Protein AF-A0A2V8R455-F1 (afdb_monomer_lite)

Radius of gyration: 10.54 Å; chains: 1; bounding box: 23×22×26 Å

Sequence (65 aa):
MIEALGDGDPSVRVFAAQALAKLGAAEALPSLRALLNDHEKSRLGNPITVAEAAATAIAKLEGKP

Structure (mmCIF, N/CA/C/O backbone):
data_AF-A0A2V8R455-F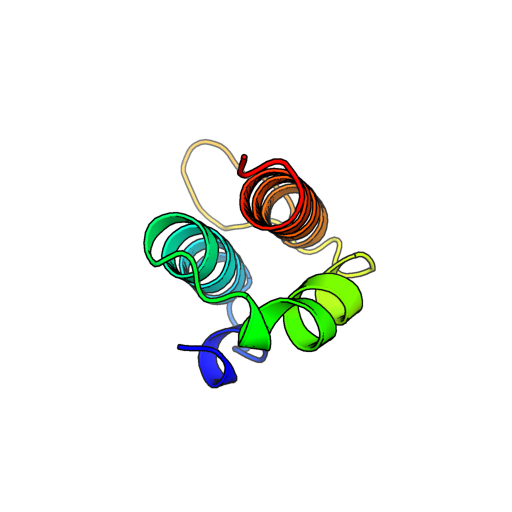1
#
_entry.id   AF-A0A2V8R455-F1
#
loop_
_atom_site.group_PDB
_atom_site.id
_atom_site.type_symbol
_atom_site.label_atom_id
_atom_site.label_alt_id
_atom_site.label_comp_id
_atom_site.label_asym_id
_atom_site.label_entity_id
_atom_site.label_seq_id
_atom_site.pdbx_PDB_ins_code
_atom_site.Cartn_x
_atom_site.Cartn_y
_atom_site.Cartn_z
_atom_site.occupancy
_atom_site.B_iso_or_equiv
_atom_site.auth_seq_id
_atom_site.auth_comp_id
_atom_site.auth_asym_id
_atom_site.auth_atom_id
_atom_site.pdbx_PDB_model_num
ATOM 1 N N . MET A 1 1 ? -9.066 -2.219 -6.558 1.00 74.12 1 MET A N 1
ATOM 2 C CA . MET A 1 1 ? -7.768 -1.675 -6.077 1.00 74.12 1 MET A CA 1
ATOM 3 C C . MET A 1 1 ? -7.091 -2.621 -5.092 1.00 74.12 1 MET A C 1
ATOM 5 O O . MET A 1 1 ? -5.927 -2.911 -5.297 1.00 74.12 1 MET A O 1
ATOM 9 N N . ILE A 1 2 ? -7.790 -3.147 -4.076 1.00 86.06 2 ILE A N 1
ATOM 10 C CA . ILE A 1 2 ? -7.217 -4.166 -3.170 1.00 86.06 2 ILE A CA 1
ATOM 11 C C . ILE A 1 2 ? -6.757 -5.411 -3.945 1.00 86.06 2 ILE A C 1
ATOM 13 O O . ILE A 1 2 ? -5.665 -5.901 -3.704 1.00 86.06 2 ILE A O 1
ATOM 17 N N . GLU A 1 3 ? -7.517 -5.853 -4.948 1.00 91.81 3 GLU A N 1
ATOM 18 C CA . GLU A 1 3 ? -7.133 -6.974 -5.826 1.00 91.81 3 GLU A CA 1
ATOM 19 C C . GLU A 1 3 ? -5.807 -6.736 -6.569 1.00 91.81 3 GLU A C 1
ATOM 21 O O . GLU A 1 3 ? -5.033 -7.666 -6.765 1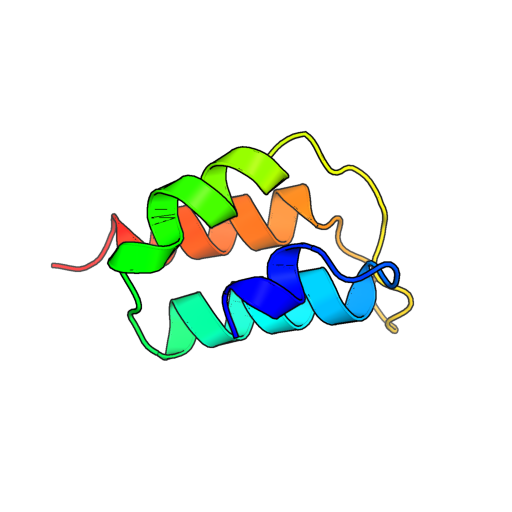.00 91.81 3 GLU A O 1
ATOM 26 N N . ALA A 1 4 ? -5.495 -5.481 -6.914 1.00 94.75 4 ALA A N 1
ATOM 27 C CA . ALA A 1 4 ? -4.257 -5.118 -7.608 1.00 94.75 4 ALA A CA 1
ATOM 28 C C . ALA A 1 4 ? -3.009 -5.222 -6.708 1.00 94.75 4 ALA A C 1
ATOM 30 O O . ALA A 1 4 ? -1.887 -5.147 -7.200 1.00 94.75 4 ALA A O 1
ATOM 31 N N . LEU A 1 5 ? -3.181 -5.436 -5.397 1.00 95.81 5 LEU A N 1
ATOM 32 C CA . LEU A 1 5 ? -2.086 -5.802 -4.497 1.00 95.81 5 LEU A CA 1
ATOM 33 C C . LEU A 1 5 ? -1.578 -7.229 -4.745 1.00 95.81 5 LEU A C 1
ATOM 35 O O . LEU A 1 5 ? -0.491 -7.551 -4.290 1.00 95.81 5 LEU A O 1
ATOM 39 N N . GLY A 1 6 ? -2.333 -8.074 -5.452 1.00 94.69 6 GLY A N 1
ATOM 40 C CA . GLY A 1 6 ? -1.914 -9.423 -5.850 1.00 94.69 6 GLY A CA 1
ATOM 41 C C . GLY A 1 6 ? -1.441 -9.527 -7.301 1.00 94.69 6 GLY A C 1
ATOM 42 O O . GLY A 1 6 ? -1.282 -10.638 -7.799 1.00 94.69 6 GLY A O 1
ATOM 43 N N . ASP A 1 7 ? -1.269 -8.400 -7.997 1.00 97.25 7 ASP A N 1
ATOM 44 C CA . ASP A 1 7 ? -0.880 -8.399 -9.408 1.00 9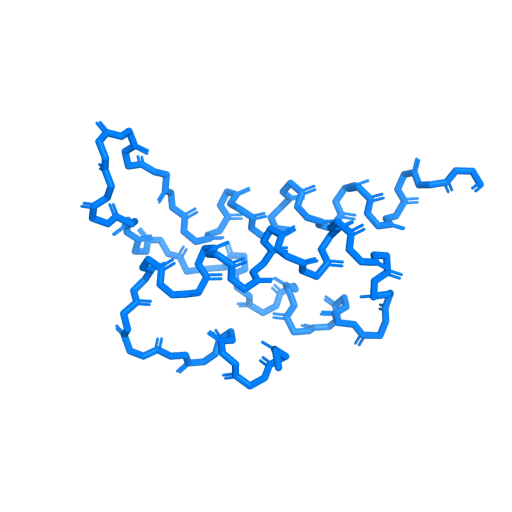7.25 7 ASP A CA 1
ATOM 45 C C . ASP A 1 7 ? 0.536 -8.968 -9.609 1.00 97.25 7 ASP A C 1
ATOM 47 O O . ASP A 1 7 ? 1.412 -8.797 -8.760 1.00 97.25 7 ASP A O 1
ATOM 51 N N . GLY A 1 8 ? 0.775 -9.637 -10.739 1.00 96.06 8 GLY A N 1
ATOM 52 C CA . GLY A 1 8 ? 2.079 -10.216 -11.065 1.00 96.06 8 GLY A CA 1
ATOM 53 C C . GLY A 1 8 ? 3.168 -9.175 -11.346 1.00 96.06 8 GLY A C 1
ATOM 54 O O . GLY A 1 8 ? 4.349 -9.482 -11.192 1.00 96.06 8 GLY A O 1
ATOM 55 N N . ASP A 1 9 ? 2.806 -7.945 -11.724 1.00 96.12 9 ASP A N 1
ATOM 56 C CA . ASP A 1 9 ? 3.766 -6.857 -11.903 1.00 96.12 9 ASP A CA 1
ATOM 57 C C . ASP A 1 9 ? 3.992 -6.102 -10.574 1.00 96.12 9 ASP A C 1
ATOM 59 O O . ASP A 1 9 ? 3.070 -5.459 -10.055 1.00 96.12 9 ASP A O 1
ATOM 63 N N . PRO A 1 10 ? 5.225 -6.083 -10.028 1.00 96.31 10 PRO A N 1
ATOM 64 C CA . PRO A 1 10 ? 5.527 -5.356 -8.792 1.00 96.31 10 PRO A CA 1
ATOM 65 C C . PRO A 1 10 ? 5.262 -3.849 -8.894 1.00 96.31 10 PRO A C 1
ATOM 67 O O . PRO A 1 10 ? 4.982 -3.192 -7.891 1.00 96.31 10 PRO A O 1
ATOM 70 N N . SER A 1 11 ? 5.299 -3.276 -10.097 1.00 96.06 11 SER A N 1
ATOM 71 C CA . SER A 1 11 ? 4.953 -1.872 -10.331 1.00 96.06 11 SER A CA 1
ATOM 72 C C . SER A 1 11 ? 3.466 -1.625 -10.078 1.00 96.06 11 SER A C 1
ATOM 74 O O . SER A 1 11 ? 3.117 -0.631 -9.443 1.00 96.06 11 SER A O 1
ATOM 76 N N . VAL A 1 12 ? 2.593 -2.544 -10.511 1.00 96.62 12 VAL A N 1
ATOM 77 C CA . VAL A 1 12 ? 1.144 -2.463 -10.264 1.00 96.62 12 VAL A CA 1
ATOM 78 C C . VAL A 1 12 ? 0.858 -2.563 -8.768 1.00 96.62 12 VAL A C 1
ATOM 80 O O . VAL A 1 12 ? 0.118 -1.730 -8.240 1.00 96.62 12 VAL A O 1
ATOM 83 N N . ARG A 1 13 ? 1.514 -3.490 -8.058 1.00 97.44 13 ARG A N 1
ATOM 84 C CA . ARG A 1 13 ? 1.370 -3.625 -6.597 1.00 97.44 13 ARG A CA 1
ATOM 85 C C . ARG A 1 13 ? 1.808 -2.363 -5.848 1.00 97.44 13 ARG A C 1
ATOM 87 O O . ARG A 1 13 ? 1.086 -1.891 -4.967 1.00 97.44 13 ARG A O 1
ATOM 94 N N . VAL A 1 14 ? 2.938 -1.760 -6.237 1.00 96.94 14 VAL A N 1
ATOM 95 C CA . VAL A 1 14 ? 3.402 -0.472 -5.684 1.00 96.94 14 VAL A CA 1
ATOM 96 C C . VAL A 1 14 ? 2.371 0.637 -5.914 1.00 96.94 14 VAL A C 1
ATOM 98 O O . VAL A 1 14 ? 2.026 1.359 -4.973 1.00 96.94 14 VAL A O 1
ATOM 101 N N . PHE A 1 15 ? 1.842 0.771 -7.134 1.00 95.88 15 PHE A N 1
ATOM 102 C CA . PHE A 1 15 ? 0.820 1.779 -7.427 1.00 95.88 15 PHE A CA 1
ATOM 103 C C . PHE A 1 15 ? -0.467 1.546 -6.637 1.00 95.88 15 PHE A C 1
ATOM 105 O O . PHE A 1 15 ? -1.037 2.507 -6.115 1.00 95.88 15 PHE A O 1
ATOM 112 N N . ALA A 1 16 ? -0.899 0.293 -6.497 1.00 97.19 16 ALA A N 1
ATOM 113 C CA . ALA A 1 16 ? -2.069 -0.065 -5.709 1.00 97.19 16 ALA A CA 1
ATOM 114 C C . ALA A 1 16 ? -1.891 0.328 -4.234 1.00 97.19 16 ALA A C 1
ATOM 116 O O . ALA A 1 16 ? -2.761 1.001 -3.676 1.00 97.19 16 ALA A O 1
ATOM 117 N N . ALA A 1 17 ? -0.741 0.009 -3.628 1.00 97.19 17 ALA A N 1
ATOM 118 C CA . ALA A 1 17 ? -0.435 0.381 -2.246 1.00 97.19 17 ALA A CA 1
ATOM 119 C C . ALA A 1 17 ? -0.469 1.906 -2.036 1.00 97.19 17 ALA A C 1
ATOM 121 O O . ALA A 1 17 ? -1.117 2.408 -1.113 1.00 97.19 17 ALA A O 1
ATOM 122 N N . GLN A 1 18 ? 0.157 2.666 -2.940 1.00 95.81 18 GLN A N 1
ATOM 123 C CA . GLN A 1 18 ? 0.154 4.131 -2.885 1.00 95.81 18 GLN A CA 1
ATOM 124 C C . GLN A 1 18 ? -1.242 4.732 -3.086 1.00 95.81 18 GLN A C 1
ATOM 126 O O . GLN A 1 18 ? -1.596 5.712 -2.424 1.00 95.81 18 GLN A O 1
ATOM 131 N N . ALA A 1 19 ? -2.034 4.178 -4.005 1.00 96.50 19 ALA A N 1
ATOM 132 C CA . ALA A 1 19 ? -3.381 4.660 -4.278 1.00 96.50 19 ALA A CA 1
ATOM 133 C C . ALA A 1 19 ? -4.309 4.432 -3.079 1.00 96.50 19 ALA A C 1
ATOM 135 O O . ALA A 1 19 ? -5.017 5.355 -2.682 1.00 96.50 19 ALA A O 1
ATOM 136 N N . LEU A 1 20 ? -4.250 3.259 -2.443 1.00 96.38 20 LEU A N 1
ATOM 137 C CA . LEU A 1 20 ? -5.031 2.950 -1.238 1.00 96.38 20 LEU A CA 1
ATOM 138 C C . LEU A 1 20 ? -4.696 3.902 -0.082 1.00 96.38 20 LEU A C 1
ATOM 140 O O . LEU A 1 20 ? -5.601 4.432 0.563 1.00 96.38 20 LEU A O 1
ATOM 144 N N . ALA A 1 21 ? -3.412 4.212 0.114 1.00 96.00 21 ALA A N 1
ATOM 145 C CA . ALA A 1 21 ? -2.979 5.196 1.106 1.00 96.00 21 ALA A CA 1
ATOM 146 C C . ALA A 1 21 ? -3.480 6.619 0.804 1.00 96.00 21 ALA A C 1
ATOM 148 O O . ALA A 1 21 ? -3.819 7.371 1.718 1.00 96.00 21 ALA A O 1
ATOM 149 N N . LYS A 1 22 ? -3.525 7.017 -0.476 1.00 95.75 22 LYS A N 1
ATOM 150 C CA . LYS A 1 22 ? -4.081 8.316 -0.902 1.00 95.75 22 LYS A CA 1
ATOM 151 C C . LYS A 1 22 ? -5.595 8.387 -0.711 1.00 95.75 22 LYS A C 1
ATOM 153 O O . LYS A 1 22 ? -6.094 9.447 -0.350 1.00 95.75 22 LYS A O 1
ATOM 158 N N . LEU A 1 23 ? -6.299 7.280 -0.938 1.00 95.00 23 LEU A N 1
ATOM 159 C CA . LEU A 1 23 ? -7.748 7.177 -0.759 1.00 95.00 23 LEU A CA 1
ATOM 160 C C . LEU A 1 23 ? -8.160 7.063 0.715 1.00 95.00 23 LEU A C 1
ATOM 162 O O . LEU A 1 23 ? -9.320 7.288 1.038 1.00 95.00 23 LEU A O 1
ATOM 166 N N . GLY A 1 24 ? -7.226 6.741 1.614 1.00 95.06 24 GLY A N 1
ATOM 167 C CA . GLY A 1 24 ? -7.544 6.532 3.024 1.00 95.06 24 GLY A CA 1
ATOM 168 C C . GLY A 1 24 ? -8.287 5.219 3.283 1.00 95.06 24 GLY A C 1
ATOM 169 O O . GLY A 1 24 ? -9.052 5.151 4.240 1.00 95.06 24 GLY A O 1
ATOM 170 N N . ALA A 1 25 ? -8.084 4.210 2.431 1.00 95.50 25 ALA A N 1
ATOM 171 C CA . ALA A 1 25 ? -8.750 2.910 2.501 1.00 95.50 25 ALA A CA 1
ATOM 172 C C . ALA A 1 25 ? -8.185 2.060 3.653 1.00 95.50 25 ALA A C 1
ATOM 174 O O . ALA A 1 25 ? -7.325 1.198 3.451 1.00 95.50 25 ALA A O 1
ATOM 175 N N . ALA A 1 26 ? -8.630 2.334 4.881 1.00 93.94 26 ALA A N 1
ATOM 176 C CA . ALA A 1 26 ? -8.186 1.625 6.081 1.00 93.94 26 ALA A CA 1
ATOM 177 C C . ALA A 1 26 ? -8.527 0.123 6.037 1.00 93.94 26 ALA A C 1
ATOM 179 O O . ALA A 1 26 ? -7.790 -0.695 6.586 1.00 93.94 26 ALA A O 1
ATOM 180 N N . GLU A 1 27 ? -9.582 -0.267 5.317 1.00 94.31 27 GLU A N 1
ATOM 181 C CA . GLU A 1 27 ? -9.945 -1.668 5.090 1.00 94.31 27 GLU A CA 1
ATOM 182 C C . GLU A 1 27 ? -8.868 -2.458 4.327 1.00 94.31 27 GLU A C 1
ATOM 184 O O . GLU A 1 27 ? -8.835 -3.686 4.396 1.00 94.31 27 GLU A O 1
ATOM 189 N N . ALA A 1 28 ? -7.945 -1.775 3.640 1.00 95.94 28 ALA A N 1
ATOM 190 C CA . ALA A 1 28 ? -6.838 -2.413 2.941 1.00 95.94 28 ALA A CA 1
ATOM 191 C C . ALA A 1 28 ? -5.650 -2.771 3.849 1.00 95.94 28 ALA A C 1
ATOM 193 O O . ALA A 1 28 ? -4.743 -3.469 3.393 1.00 95.94 28 ALA A O 1
ATOM 194 N N . LEU A 1 29 ? -5.637 -2.344 5.120 1.00 96.50 29 LEU A N 1
ATOM 195 C CA . LEU A 1 29 ? -4.526 -2.586 6.051 1.00 96.50 29 LEU A CA 1
ATOM 196 C C . LEU A 1 29 ? -4.093 -4.062 6.143 1.00 96.50 29 LEU A C 1
ATOM 198 O O . LEU A 1 29 ? -2.888 -4.308 6.067 1.00 96.50 29 LEU A O 1
ATOM 202 N N . PRO A 1 30 ? -4.996 -5.062 6.238 1.00 96.81 30 PRO A N 1
ATOM 203 C CA . PRO A 1 30 ? -4.586 -6.467 6.250 1.00 96.81 30 PRO A CA 1
ATOM 204 C C . PRO A 1 30 ? -3.861 -6.885 4.965 1.00 96.81 30 PRO A C 1
ATOM 206 O O . PRO A 1 30 ? -2.857 -7.591 5.022 1.00 96.81 30 PRO A O 1
ATOM 209 N N . SER A 1 31 ? -4.329 -6.400 3.812 1.00 96.50 31 SER A N 1
ATOM 210 C CA . SER A 1 31 ? -3.731 -6.717 2.509 1.00 96.50 31 SER A CA 1
ATOM 211 C C . SER A 1 31 ? -2.380 -6.024 2.326 1.00 96.50 31 SER A C 1
ATOM 213 O O . SER A 1 31 ? -1.435 -6.632 1.837 1.00 96.50 31 SER A O 1
ATOM 215 N N . LEU A 1 32 ? -2.249 -4.775 2.783 1.00 96.88 32 LEU A N 1
ATOM 216 C CA . LEU A 1 32 ? -0.974 -4.057 2.781 1.00 96.88 32 LEU A CA 1
ATOM 217 C C . LEU A 1 32 ? 0.051 -4.730 3.704 1.00 96.88 32 LEU A C 1
ATOM 219 O O . LEU A 1 32 ? 1.216 -4.847 3.341 1.00 96.88 32 LEU A O 1
ATOM 223 N N . ARG A 1 33 ? -0.371 -5.230 4.872 1.00 97.62 33 ARG A N 1
ATOM 224 C CA . ARG A 1 33 ? 0.514 -5.957 5.800 1.00 97.62 33 ARG A CA 1
ATOM 225 C C . ARG A 1 33 ? 1.056 -7.255 5.198 1.00 97.62 33 ARG A C 1
ATOM 227 O O . ARG A 1 33 ? 2.197 -7.608 5.477 1.00 97.62 33 ARG A O 1
ATOM 234 N N . ALA A 1 34 ? 0.285 -7.934 4.347 1.00 96.81 34 ALA A N 1
ATOM 235 C CA . ALA A 1 34 ? 0.753 -9.131 3.645 1.00 96.81 34 ALA A CA 1
ATOM 236 C C . ALA A 1 34 ? 1.927 -8.840 2.688 1.00 96.81 34 ALA A C 1
ATOM 238 O O . ALA A 1 34 ? 2.781 -9.701 2.486 1.00 96.81 34 ALA A O 1
ATOM 239 N N . LEU A 1 35 ? 2.014 -7.615 2.160 1.00 97.06 35 LEU A N 1
ATOM 240 C CA . LEU A 1 35 ? 3.070 -7.188 1.239 1.00 97.06 35 LEU A CA 1
ATOM 241 C C . LEU A 1 35 ? 4.388 -6.799 1.918 1.00 97.06 35 LEU A C 1
ATOM 243 O O . LEU A 1 35 ? 5.364 -6.523 1.230 1.00 97.06 35 LEU A O 1
ATOM 247 N N . LEU A 1 36 ? 4.466 -6.801 3.251 1.00 97.50 36 LEU A N 1
ATOM 248 C CA . LEU A 1 36 ? 5.700 -6.446 3.965 1.00 97.50 36 LEU A CA 1
ATOM 249 C C . LEU A 1 36 ? 6.865 -7.419 3.715 1.00 97.50 36 LEU A C 1
ATOM 251 O O . LEU A 1 36 ? 8.005 -7.070 3.995 1.00 97.50 36 LEU A O 1
ATOM 255 N N . ASN A 1 37 ? 6.589 -8.607 3.171 1.00 96.12 37 ASN A N 1
ATOM 256 C CA . ASN A 1 37 ? 7.604 -9.589 2.770 1.00 96.12 37 ASN A CA 1
ATOM 257 C C . ASN A 1 37 ? 7.865 -9.597 1.252 1.00 96.12 37 ASN A C 1
ATOM 259 O O . ASN A 1 37 ? 8.614 -10.437 0.755 1.00 96.12 37 ASN A O 1
ATOM 263 N N . ASP A 1 38 ? 7.228 -8.699 0.498 1.00 96.94 38 ASP A N 1
ATOM 264 C CA . ASP A 1 38 ? 7.372 -8.618 -0.951 1.00 96.94 38 ASP A CA 1
ATOM 265 C C . ASP A 1 38 ? 8.542 -7.698 -1.324 1.00 96.94 38 ASP A C 1
ATOM 267 O O . ASP A 1 38 ? 8.448 -6.468 -1.325 1.00 96.94 38 ASP A O 1
ATOM 271 N N . HIS A 1 39 ? 9.684 -8.316 -1.613 1.00 96.50 39 HIS A N 1
ATOM 272 C CA . HIS A 1 39 ? 10.929 -7.611 -1.921 1.00 96.50 39 HIS A CA 1
ATOM 273 C C . HIS A 1 39 ? 11.115 -7.340 -3.420 1.00 96.50 39 HIS A C 1
ATOM 275 O O . HIS A 1 39 ? 12.186 -6.877 -3.831 1.00 96.50 39 HIS A O 1
ATOM 281 N N . GLU A 1 40 ? 10.110 -7.625 -4.256 1.00 97.06 40 GLU A N 1
ATOM 282 C CA . GLU A 1 40 ? 10.197 -7.295 -5.673 1.00 97.06 40 GLU A CA 1
ATOM 283 C C . GLU A 1 40 ? 10.234 -5.779 -5.864 1.00 97.06 40 GLU A C 1
ATOM 285 O O . GLU A 1 40 ? 9.560 -5.013 -5.173 1.00 97.06 40 GLU A O 1
ATOM 290 N N . LYS A 1 41 ? 11.057 -5.332 -6.812 1.00 95.44 41 LYS A N 1
ATOM 291 C CA . LYS A 1 41 ? 11.228 -3.912 -7.113 1.00 95.44 41 LYS A CA 1
ATOM 292 C C . LYS A 1 41 ? 10.334 -3.510 -8.271 1.00 95.44 41 LYS A C 1
ATOM 294 O O . LYS A 1 41 ? 10.290 -4.189 -9.297 1.00 95.44 41 LYS A O 1
ATOM 299 N N . SER A 1 42 ? 9.672 -2.367 -8.126 1.00 93.19 42 SER A N 1
ATOM 300 C CA . SER A 1 42 ? 8.978 -1.723 -9.243 1.00 93.19 42 SER A CA 1
ATOM 301 C C . SER A 1 42 ? 9.946 -1.429 -10.394 1.00 93.19 42 SER A C 1
ATOM 303 O O . SER A 1 42 ? 11.119 -1.127 -10.179 1.00 93.19 42 SER A O 1
ATOM 305 N N . ARG A 1 43 ? 9.456 -1.487 -11.636 1.00 90.69 43 ARG A N 1
ATOM 306 C CA . ARG A 1 43 ? 10.257 -1.241 -12.852 1.00 90.69 43 ARG A CA 1
ATOM 307 C C . ARG A 1 43 ? 10.285 0.241 -13.254 1.00 90.69 43 ARG A C 1
ATOM 309 O O . ARG A 1 43 ? 10.425 0.575 -14.426 1.00 90.69 43 ARG A O 1
ATOM 316 N N . LEU A 1 44 ? 10.096 1.131 -12.281 1.00 77.19 44 LEU A N 1
ATOM 317 C CA . LEU A 1 44 ? 10.011 2.580 -12.470 1.00 77.19 44 LEU A CA 1
ATOM 318 C C . LEU A 1 44 ? 11.402 3.228 -12.405 1.00 77.19 44 LEU A C 1
ATOM 320 O O . LEU A 1 44 ? 12.374 2.602 -11.992 1.00 77.19 44 LEU A O 1
ATOM 324 N N . GLY A 1 45 ? 11.495 4.509 -12.777 1.00 79.12 45 GLY A N 1
ATOM 325 C CA . GLY A 1 45 ? 12.771 5.238 -12.828 1.00 79.12 45 GLY A CA 1
ATOM 326 C C . GLY A 1 45 ? 13.532 5.306 -11.495 1.00 79.12 45 GLY A C 1
ATOM 327 O O . GLY A 1 45 ? 14.757 5.359 -11.508 1.00 79.12 45 GLY A O 1
ATOM 328 N N . ASN A 1 46 ? 12.828 5.256 -10.357 1.00 84.50 46 ASN A N 1
ATOM 329 C CA . ASN A 1 46 ? 13.425 5.055 -9.036 1.00 84.50 46 ASN A CA 1
ATOM 330 C C . ASN A 1 46 ? 12.789 3.817 -8.374 1.00 84.50 46 ASN A C 1
ATOM 332 O O . ASN A 1 46 ? 11.693 3.930 -7.815 1.00 84.50 46 ASN A O 1
ATOM 336 N N . PRO A 1 47 ? 13.411 2.633 -8.494 1.00 86.69 47 PRO A N 1
ATOM 337 C CA . PRO A 1 47 ? 12.811 1.382 -8.062 1.00 86.69 47 PRO A CA 1
ATOM 338 C C . PRO A 1 47 ? 12.780 1.278 -6.534 1.00 86.69 47 PRO A C 1
ATOM 340 O O . PRO A 1 47 ? 13.816 1.111 -5.894 1.00 86.69 47 PRO A O 1
ATOM 343 N N . ILE A 1 48 ? 11.575 1.307 -5.968 1.00 94.19 48 ILE A N 1
ATOM 344 C CA . ILE A 1 48 ? 11.308 0.886 -4.584 1.00 94.19 48 ILE A CA 1
ATOM 345 C C . ILE A 1 48 ? 10.739 -0.532 -4.565 1.00 94.19 48 ILE A C 1
ATOM 347 O O . ILE A 1 48 ? 10.139 -0.979 -5.555 1.00 94.19 48 ILE A O 1
ATOM 351 N N . THR A 1 49 ? 10.914 -1.223 -3.444 1.00 97.19 49 THR A N 1
ATOM 352 C CA . THR A 1 49 ? 10.274 -2.518 -3.200 1.00 97.19 49 THR A CA 1
ATOM 353 C C . THR A 1 49 ? 8.784 -2.361 -2.906 1.00 97.19 49 THR A C 1
ATOM 355 O O . THR A 1 49 ? 8.322 -1.319 -2.424 1.00 97.19 49 THR A O 1
ATOM 358 N N . VAL A 1 50 ? 8.018 -3.417 -3.176 1.00 97.25 50 VAL A N 1
ATOM 359 C CA . VAL A 1 50 ? 6.601 -3.478 -2.796 1.00 97.25 50 VAL A CA 1
ATOM 360 C C . VAL A 1 50 ? 6.448 -3.360 -1.273 1.00 97.25 50 VAL A C 1
ATOM 362 O O . VAL A 1 50 ? 5.583 -2.617 -0.809 1.00 97.25 50 VAL A O 1
ATOM 365 N N . ALA A 1 51 ? 7.335 -3.987 -0.498 1.00 97.56 51 ALA A N 1
ATOM 366 C CA . ALA A 1 51 ? 7.375 -3.878 0.959 1.00 97.56 51 ALA A CA 1
ATOM 367 C C . ALA A 1 51 ? 7.574 -2.434 1.450 1.00 97.56 51 ALA A C 1
ATOM 369 O O . ALA A 1 51 ? 6.850 -1.992 2.342 1.00 97.56 51 ALA A O 1
ATOM 370 N N . GLU A 1 52 ? 8.491 -1.662 0.855 1.00 96.88 52 GLU A N 1
ATOM 371 C CA . GLU A 1 52 ? 8.684 -0.243 1.201 1.00 96.88 52 GLU A CA 1
ATOM 372 C C . GLU A 1 52 ? 7.434 0.596 0.901 1.00 96.88 52 GLU A C 1
ATOM 374 O O . GLU A 1 52 ? 7.026 1.441 1.711 1.00 96.88 52 GLU A O 1
ATOM 379 N N . ALA A 1 53 ? 6.789 0.349 -0.244 1.00 96.12 53 ALA A N 1
ATOM 380 C CA . ALA A 1 53 ? 5.542 1.018 -0.603 1.00 96.12 53 ALA A CA 1
ATOM 381 C C . ALA A 1 53 ? 4.413 0.668 0.380 1.00 96.12 53 ALA A C 1
ATOM 383 O O . ALA A 1 53 ? 3.679 1.557 0.820 1.00 96.12 53 ALA A O 1
ATOM 384 N N . ALA A 1 54 ? 4.303 -0.606 0.758 1.00 97.50 54 ALA A N 1
ATOM 385 C CA . ALA A 1 54 ? 3.320 -1.097 1.713 1.00 97.50 54 ALA A CA 1
ATOM 386 C C . ALA A 1 54 ? 3.546 -0.526 3.119 1.00 97.50 54 ALA A C 1
ATOM 388 O O . ALA A 1 54 ? 2.602 -0.020 3.723 1.00 97.50 54 ALA A O 1
ATOM 389 N N . ALA A 1 55 ? 4.786 -0.516 3.613 1.00 97.50 55 ALA A N 1
ATOM 390 C CA . ALA A 1 55 ? 5.138 0.070 4.906 1.00 97.50 55 ALA A CA 1
ATOM 391 C C . ALA A 1 55 ? 4.766 1.559 4.971 1.00 97.50 55 ALA A C 1
ATOM 393 O O . ALA A 1 55 ? 4.132 2.010 5.926 1.00 97.50 55 ALA A O 1
ATOM 394 N N . THR A 1 56 ? 5.081 2.309 3.911 1.00 96.38 56 THR A N 1
ATOM 395 C CA . THR A 1 56 ? 4.712 3.728 3.799 1.00 96.38 56 THR A CA 1
ATOM 396 C C . THR A 1 56 ? 3.194 3.920 3.786 1.00 96.38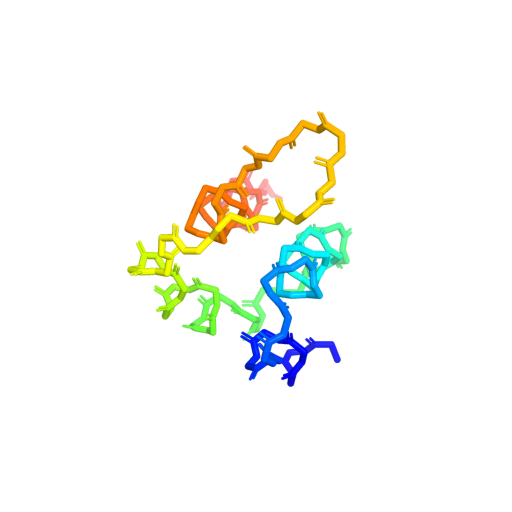 56 THR A C 1
ATOM 398 O O . THR A 1 56 ? 2.667 4.823 4.440 1.00 96.38 56 THR A O 1
ATOM 401 N N . ALA A 1 57 ? 2.474 3.072 3.047 1.00 96.44 57 ALA A N 1
ATOM 402 C CA . ALA A 1 57 ? 1.020 3.112 2.970 1.00 96.44 57 ALA A CA 1
ATOM 403 C C . ALA A 1 57 ? 0.364 2.834 4.331 1.00 96.44 57 ALA A C 1
ATOM 405 O O . ALA A 1 57 ? -0.528 3.578 4.736 1.00 96.44 57 ALA A O 1
ATOM 406 N N . ILE A 1 58 ? 0.843 1.815 5.050 1.00 97.19 58 ILE A N 1
ATOM 407 C CA . ILE A 1 58 ? 0.378 1.456 6.396 1.00 97.19 58 ILE A CA 1
ATOM 408 C C . ILE A 1 58 ? 0.608 2.621 7.355 1.00 97.19 58 ILE A C 1
ATOM 410 O O . ILE A 1 58 ? -0.348 3.087 7.967 1.00 97.19 58 ILE A O 1
ATOM 414 N N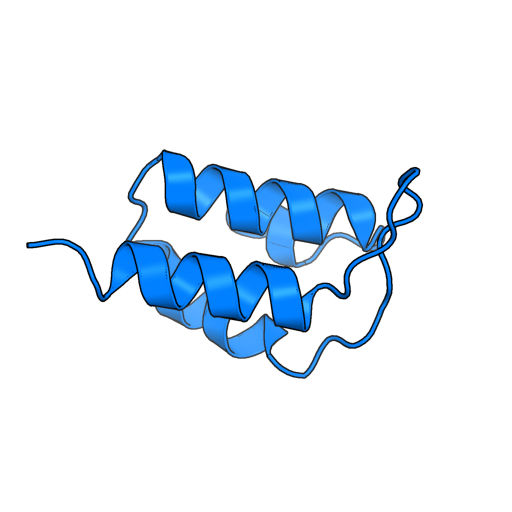 . ALA A 1 59 ? 1.829 3.164 7.407 1.00 96.19 59 ALA A N 1
ATOM 415 C CA . ALA A 1 59 ? 2.153 4.294 8.275 1.00 96.19 59 ALA A CA 1
ATOM 416 C C . ALA A 1 59 ? 1.249 5.511 8.015 1.00 96.19 59 ALA A C 1
ATOM 418 O O . ALA A 1 59 ? 0.858 6.202 8.950 1.00 96.19 59 ALA A O 1
ATOM 419 N N . LYS A 1 60 ? 0.868 5.765 6.757 1.00 95.56 60 LYS A N 1
ATOM 420 C CA . LYS A 1 60 ? -0.043 6.862 6.400 1.00 95.56 60 LYS A CA 1
ATOM 421 C C . LYS A 1 60 ? -1.499 6.604 6.800 1.00 95.56 60 LYS A C 1
ATOM 423 O O . LYS A 1 60 ? -2.209 7.551 7.128 1.00 95.56 60 LYS A O 1
ATOM 428 N N . LEU A 1 61 ? -1.952 5.355 6.726 1.00 93.94 61 LEU A N 1
ATOM 429 C CA . LEU A 1 61 ? -3.311 4.966 7.108 1.00 93.94 61 LEU A CA 1
ATOM 430 C C . LEU A 1 61 ? -3.475 4.879 8.632 1.00 93.94 61 LEU A C 1
ATOM 432 O O . LEU A 1 61 ? -4.535 5.234 9.137 1.00 93.94 61 LEU A O 1
ATOM 436 N N . GLU A 1 62 ? -2.435 4.449 9.350 1.00 92.50 62 GLU A N 1
ATOM 437 C CA . GLU A 1 62 ? -2.406 4.355 10.818 1.00 92.50 62 GLU A CA 1
ATOM 438 C C . GLU A 1 62 ? -2.055 5.690 11.489 1.00 92.50 62 GLU A C 1
ATOM 440 O O . GLU A 1 62 ? -2.593 6.011 12.541 1.00 92.50 62 GLU A O 1
ATOM 445 N N . GLY A 1 63 ? -1.173 6.485 10.877 1.00 81.81 63 GLY A N 1
ATOM 4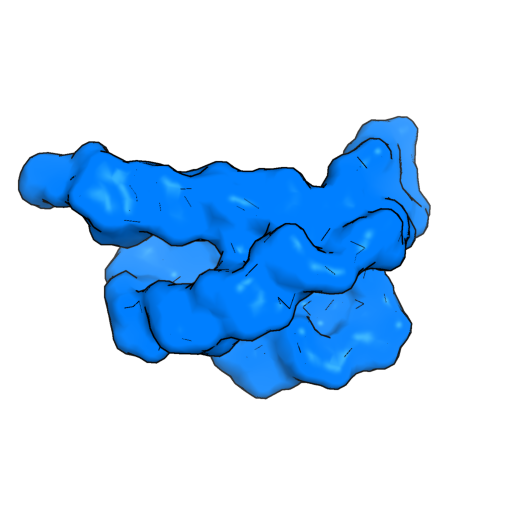46 C CA . GLY A 1 63 ? -0.735 7.796 11.369 1.00 81.81 63 GLY A CA 1
ATOM 447 C C . GLY A 1 63 ? -1.688 8.944 11.039 1.00 81.81 63 GLY A C 1
ATOM 448 O O . GLY A 1 63 ? -1.298 10.111 11.114 1.00 81.81 63 GLY A O 1
ATOM 449 N N . LYS A 1 64 ? -2.919 8.637 10.631 1.00 51.84 64 LYS A N 1
ATOM 450 C CA . LYS A 1 64 ? -3.961 9.642 10.439 1.00 51.84 64 LYS A CA 1
ATOM 451 C C . LYS A 1 64 ? -4.482 10.069 11.826 1.00 51.84 64 LYS A C 1
ATOM 453 O O . LYS A 1 64 ? -4.842 9.181 12.596 1.00 51.84 64 LYS A O 1
ATOM 458 N N . PRO A 1 65 ? -4.517 11.369 12.174 1.00 50.22 65 PRO A N 1
ATOM 459 C CA . PRO A 1 65 ? -5.387 11.838 13.249 1.00 50.22 65 PRO A CA 1
ATOM 460 C C . PRO A 1 65 ? -6.867 11.668 12.873 1.00 50.22 65 PRO A C 1
ATOM 462 O O . PRO A 1 65 ? -7.180 11.652 11.654 1.00 50.22 65 PRO A O 1
#

Secondary structure (DSSP, 8-state):
-GGGGG-SSHHHHHHHHHHHHHHT-GGGHHHHHHGGG--PBPSSSS--BHHHHHHHHHHHHHS--

pLDDT: mean 93.01, std 8.96, range [50.22, 97.62]

Foldseek 3Di:
DLVQCPDPAQQSVLVVLQVCLVVLVLVSLVSLVVQLPFQDWHPDPDTDTSNVSSVVSNCSSVVDD